Protein AF-A0A3C0UDW1-F1 (afdb_monomer_lite)

Radius of gyration: 14.08 Å; chains: 1; bounding box: 33×21×38 Å

Sequence (51 aa):
MEEALIRLRMSEHDAHYAGGLVNGSRMLDLFGDVATELLIRSDGDEGLFVA

Foldseek 3Di:
DDFFDDDDDDDLVQQDDPPSHHDPVVVVVVVLVRQQVVCCVPPVGSPPPDD

Structure (mmCIF, N/CA/C/O backbone):
data_AF-A0A3C0UDW1-F1
#
_entry.id   AF-A0A3C0UDW1-F1
#
loop_
_atom_site.group_PDB
_atom_site.id
_atom_site.type_symbol
_atom_site.label_atom_id
_atom_site.label_alt_id
_atom_site.label_comp_id
_atom_site.label_asym_id
_atom_site.label_entity_id
_atom_site.label_seq_id
_atom_site.pdbx_PDB_ins_code
_atom_site.Cartn_x
_atom_site.Cartn_y
_atom_site.Cartn_z
_atom_site.occupancy
_atom_site.B_iso_or_equiv
_atom_site.auth_seq_id
_atom_site.auth_comp_id
_atom_site.auth_asym_id
_atom_site.auth_atom_id
_atom_site.pdbx_PDB_model_num
ATOM 1 N N . MET A 1 1 ? -20.209 1.051 4.233 1.00 72.06 1 MET A N 1
ATOM 2 C CA . MET A 1 1 ? -18.861 0.463 4.132 1.00 72.06 1 MET A CA 1
ATOM 3 C C . MET A 1 1 ? -17.903 1.615 3.954 1.00 72.06 1 MET A C 1
ATOM 5 O O . MET A 1 1 ? -18.218 2.489 3.154 1.00 72.06 1 MET A O 1
ATOM 9 N N . GLU A 1 2 ? -16.836 1.670 4.741 1.00 88.81 2 GLU A N 1
ATOM 10 C CA . GLU A 1 2 ? -15.825 2.719 4.604 1.00 88.81 2 GLU A CA 1
ATOM 11 C C . GLU A 1 2 ? -14.878 2.399 3.449 1.00 88.81 2 GLU A C 1
ATOM 13 O O . GLU A 1 2 ? -14.578 1.238 3.180 1.00 88.81 2 GLU A O 1
ATOM 18 N N . GLU A 1 3 ? -14.451 3.442 2.745 1.00 93.88 3 GLU A N 1
ATOM 19 C CA . GLU A 1 3 ? -13.535 3.361 1.612 1.00 93.88 3 GLU A CA 1
ATOM 20 C C . GLU A 1 3 ? -12.289 4.196 1.926 1.00 93.88 3 GLU A C 1
ATOM 22 O O . GLU A 1 3 ? -12.392 5.342 2.381 1.00 93.88 3 GLU A O 1
ATOM 27 N N . ALA A 1 4 ? -11.114 3.620 1.678 1.00 96.38 4 ALA A N 1
ATOM 28 C CA . ALA A 1 4 ? -9.820 4.284 1.774 1.00 96.38 4 ALA A CA 1
ATOM 29 C C . ALA A 1 4 ? -9.142 4.251 0.399 1.00 96.38 4 ALA A C 1
ATOM 31 O O . ALA A 1 4 ? -9.179 3.236 -0.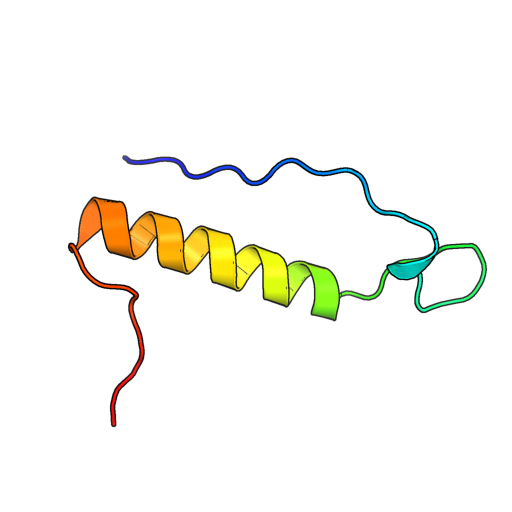300 1.00 96.38 4 ALA A O 1
ATOM 32 N N . LEU A 1 5 ? -8.553 5.378 -0.006 1.00 97.00 5 LEU A N 1
ATOM 33 C CA . LEU A 1 5 ? -7.952 5.546 -1.326 1.00 97.00 5 LEU A CA 1
ATOM 34 C C . LEU A 1 5 ? -6.625 6.286 -1.209 1.00 97.00 5 LEU A C 1
ATOM 36 O O . LEU A 1 5 ? -6.595 7.488 -0.945 1.00 97.00 5 LEU A O 1
ATOM 40 N N . ILE A 1 6 ? -5.544 5.594 -1.557 1.00 97.31 6 ILE A N 1
ATOM 41 C CA . ILE A 1 6 ? -4.250 6.222 -1.798 1.00 97.31 6 ILE A CA 1
ATOM 42 C C . ILE A 1 6 ? -4.087 6.448 -3.302 1.00 97.31 6 ILE A C 1
ATOM 44 O O . ILE A 1 6 ? -4.088 5.515 -4.107 1.00 97.31 6 ILE A O 1
ATOM 48 N N . ARG A 1 7 ? -3.933 7.715 -3.694 1.00 97.12 7 ARG A N 1
ATOM 49 C CA . ARG A 1 7 ? -3.635 8.119 -5.072 1.00 97.12 7 ARG A CA 1
ATOM 50 C C . ARG A 1 7 ? -2.354 8.939 -5.087 1.00 97.12 7 ARG A C 1
ATOM 52 O O . ARG A 1 7 ? -2.331 10.068 -4.608 1.00 97.12 7 ARG A O 1
ATOM 59 N N . LEU A 1 8 ? -1.316 8.392 -5.708 1.00 96.44 8 LEU A N 1
ATOM 60 C CA . LEU A 1 8 ? -0.045 9.077 -5.909 1.00 96.44 8 LEU A CA 1
ATOM 61 C C . LEU A 1 8 ? 0.514 8.828 -7.312 1.00 96.44 8 LEU A C 1
ATOM 63 O O . LEU A 1 8 ? 0.046 7.959 -8.048 1.00 96.44 8 LEU A O 1
ATOM 67 N N . ARG A 1 9 ? 1.540 9.599 -7.669 1.00 97.31 9 ARG A N 1
ATOM 68 C CA . ARG A 1 9 ? 2.335 9.398 -8.879 1.00 97.31 9 ARG A CA 1
ATOM 69 C C . ARG A 1 9 ? 3.615 8.650 -8.517 1.00 97.31 9 ARG A C 1
ATOM 71 O O . ARG A 1 9 ? 4.338 9.102 -7.637 1.00 97.31 9 ARG A O 1
ATOM 78 N N . MET A 1 10 ? 3.911 7.571 -9.240 1.00 97.06 10 MET A N 1
ATOM 79 C CA . MET A 1 10 ? 5.217 6.912 -9.163 1.00 97.06 10 MET A CA 1
ATOM 80 C C . MET A 1 10 ? 6.282 7.761 -9.860 1.00 97.06 10 MET A C 1
ATOM 82 O O . MET A 1 10 ? 6.042 8.347 -10.922 1.00 97.06 10 MET A O 1
ATOM 86 N N . SER A 1 11 ? 7.451 7.827 -9.243 1.00 96.00 11 SER A N 1
ATOM 87 C CA . SER A 1 11 ? 8.652 8.476 -9.752 1.00 96.00 11 SER A CA 1
ATOM 88 C C . SER A 1 11 ? 9.654 7.446 -10.282 1.00 96.00 11 SER A C 1
ATOM 90 O O . SER A 1 11 ? 9.521 6.250 -10.039 1.00 96.00 11 SER A O 1
ATOM 92 N N . GLU A 1 12 ? 10.705 7.920 -10.954 1.00 96.25 12 GLU A N 1
ATOM 93 C CA . G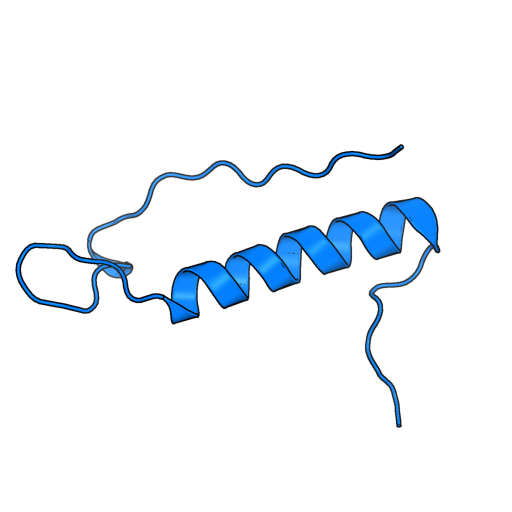LU A 1 12 ? 11.849 7.084 -11.360 1.00 96.25 12 GLU A CA 1
ATOM 94 C C . GLU A 1 12 ? 12.500 6.350 -10.174 1.00 96.25 12 GLU A C 1
ATOM 96 O O . GLU A 1 12 ? 13.034 5.263 -10.349 1.00 96.25 12 GLU A O 1
ATOM 101 N N . HIS A 1 13 ? 12.413 6.890 -8.951 1.00 96.12 13 HIS A N 1
ATOM 102 C CA . HIS A 1 13 ? 12.958 6.237 -7.753 1.00 96.12 13 HIS A CA 1
ATOM 103 C C . HIS A 1 13 ? 12.173 4.986 -7.342 1.00 96.12 13 HIS A C 1
ATOM 105 O O . HIS A 1 13 ? 12.689 4.159 -6.596 1.00 96.12 13 HIS A O 1
ATOM 111 N N . ASP A 1 14 ? 10.929 4.855 -7.803 1.00 96.62 14 ASP A N 1
ATOM 112 C CA . ASP A 1 14 ? 10.074 3.706 -7.512 1.00 96.62 14 ASP A CA 1
ATOM 113 C C . ASP A 1 14 ? 10.264 2.584 -8.551 1.00 96.62 14 ASP A C 1
ATOM 115 O O . ASP A 1 14 ? 9.844 1.446 -8.326 1.00 96.62 14 ASP A O 1
ATOM 119 N N . ALA A 1 15 ? 10.901 2.883 -9.692 1.00 97.44 15 ALA A N 1
ATOM 120 C CA . ALA A 1 15 ? 11.227 1.891 -10.705 1.00 97.44 15 ALA A CA 1
ATOM 121 C C . ALA A 1 15 ? 12.289 0.917 -10.181 1.00 97.44 15 ALA A C 1
ATOM 123 O O . ALA A 1 15 ? 13.301 1.311 -9.604 1.00 97.44 15 ALA A O 1
ATOM 124 N N . HIS A 1 16 ? 12.064 -0.375 -10.412 1.00 97.19 16 HIS A N 1
ATOM 125 C CA . HIS A 1 16 ? 12.936 -1.430 -9.900 1.00 97.19 16 HIS A CA 1
ATOM 126 C C . HIS A 1 16 ? 13.503 -2.318 -11.010 1.00 97.19 16 HIS A C 1
ATOM 128 O O . HIS A 1 16 ? 14.640 -2.778 -10.930 1.00 97.19 16 HIS A O 1
ATOM 134 N N . TYR A 1 17 ? 12.726 -2.546 -12.067 1.00 97.06 17 TYR A N 1
ATOM 135 C CA . TYR A 1 17 ? 13.138 -3.314 -13.233 1.00 97.06 17 TYR A CA 1
ATOM 136 C C . TYR A 1 17 ? 13.387 -2.406 -14.440 1.00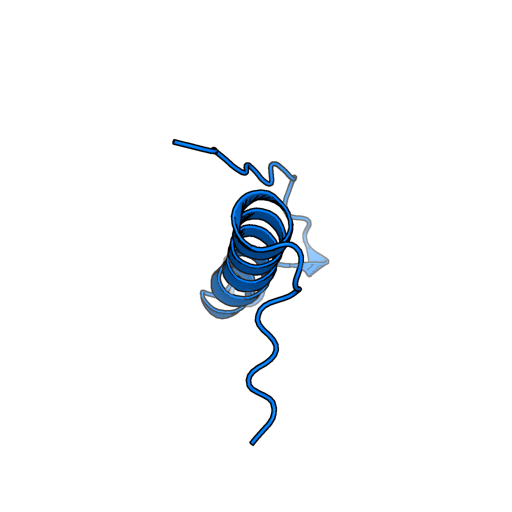 97.06 17 TYR A C 1
ATOM 138 O O . TYR A 1 17 ? 12.963 -1.248 -14.488 1.00 97.06 17 TYR A O 1
ATOM 146 N N . ALA A 1 18 ? 14.075 -2.960 -15.443 1.00 95.31 18 ALA A N 1
ATOM 147 C CA . ALA A 1 18 ? 14.359 -2.265 -16.692 1.00 95.31 18 ALA A CA 1
ATOM 148 C C . ALA A 1 18 ? 13.080 -1.713 -17.345 1.00 95.31 18 ALA A C 1
ATOM 150 O O . ALA A 1 18 ? 12.009 -2.315 -17.263 1.00 95.31 18 ALA A O 1
ATOM 151 N N . GLY A 1 19 ? 13.211 -0.566 -18.015 1.00 95.75 19 GLY A N 1
ATOM 152 C CA . GLY A 1 19 ? 12.086 0.094 -18.680 1.00 95.75 19 GLY A CA 1
ATOM 153 C C . GLY A 1 19 ? 11.131 0.831 -17.736 1.00 95.75 19 GLY A C 1
ATOM 154 O O . GLY A 1 19 ? 9.986 1.056 -18.111 1.00 95.75 19 GLY A O 1
ATOM 155 N N . GLY A 1 20 ? 11.575 1.199 -16.528 1.00 96.31 20 GLY A N 1
ATOM 156 C CA . GLY A 1 20 ? 10.765 1.979 -15.585 1.00 96.31 20 GLY A CA 1
ATOM 157 C C . GLY A 1 20 ? 9.703 1.155 -14.851 1.00 96.31 20 GLY A C 1
ATOM 158 O O . GLY A 1 20 ? 8.733 1.709 -14.336 1.00 96.31 20 GLY A O 1
ATOM 159 N N . LEU A 1 21 ? 9.846 -0.174 -14.824 1.00 97.38 21 LEU A N 1
ATOM 160 C CA . LEU A 1 21 ? 8.846 -1.060 -14.239 1.00 97.38 21 LEU A CA 1
ATOM 161 C C . LEU A 1 21 ? 9.010 -1.128 -12.714 1.00 97.38 21 LEU A C 1
ATOM 163 O O . LEU A 1 21 ? 10.034 -1.571 -12.188 1.00 97.38 21 LEU A O 1
ATOM 167 N N . VAL A 1 22 ? 7.968 -0.705 -12.006 1.00 97.75 22 VAL A N 1
ATOM 168 C CA . VAL A 1 22 ? 7.854 -0.807 -10.546 1.00 97.75 22 VAL A CA 1
ATOM 169 C C . VAL A 1 22 ? 7.626 -2.268 -10.158 1.00 97.75 22 VAL A C 1
ATOM 171 O O . VAL A 1 22 ? 6.911 -3.004 -10.842 1.00 97.75 22 VAL A O 1
ATOM 174 N N . ASN A 1 23 ? 8.250 -2.711 -9.069 1.00 9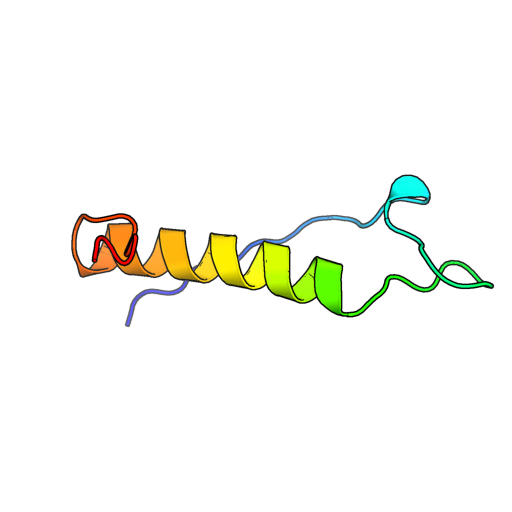6.94 23 ASN A N 1
ATOM 175 C CA . ASN A 1 23 ? 8.057 -4.067 -8.569 1.00 96.94 23 ASN A CA 1
ATOM 176 C C . ASN A 1 23 ? 6.729 -4.225 -7.808 1.00 96.94 23 ASN A C 1
ATOM 178 O O . ASN A 1 23 ? 6.120 -3.268 -7.336 1.00 96.94 23 ASN A O 1
ATOM 182 N N . GLY A 1 24 ? 6.278 -5.473 -7.664 1.00 96.44 24 GLY A N 1
ATOM 183 C CA . GLY A 1 24 ? 5.029 -5.771 -6.960 1.00 96.44 24 GLY A CA 1
ATOM 184 C C . GLY A 1 24 ? 5.079 -5.473 -5.459 1.00 96.44 24 GLY A C 1
ATOM 185 O O . GLY A 1 24 ? 4.051 -5.130 -4.884 1.00 96.44 24 GLY A O 1
ATOM 186 N N . SER A 1 25 ? 6.256 -5.548 -4.823 1.00 97.12 25 SER A N 1
ATOM 187 C CA . SER A 1 25 ? 6.383 -5.277 -3.385 1.00 97.12 25 SER A CA 1
ATOM 188 C C . SER A 1 25 ? 6.013 -3.839 -3.038 1.00 97.12 25 SER A C 1
ATOM 190 O O . SER A 1 25 ? 5.365 -3.626 -2.024 1.00 97.12 25 SER A O 1
ATOM 192 N N . ARG A 1 26 ? 6.298 -2.866 -3.916 1.00 96.81 26 ARG A N 1
ATOM 193 C CA . ARG A 1 26 ? 5.866 -1.483 -3.691 1.00 96.81 26 ARG A CA 1
ATOM 194 C C . ARG A 1 26 ? 4.342 -1.337 -3.622 1.00 96.81 26 ARG A C 1
ATOM 196 O O . ARG A 1 26 ? 3.837 -0.467 -2.921 1.00 96.81 26 ARG A O 1
ATOM 203 N N . MET A 1 27 ? 3.593 -2.185 -4.326 1.00 95.38 27 MET A N 1
ATOM 204 C CA . MET A 1 27 ? 2.130 -2.203 -4.209 1.00 95.38 27 MET A CA 1
ATOM 205 C C . MET A 1 27 ? 1.678 -2.821 -2.881 1.00 95.38 27 MET A C 1
ATOM 207 O O . MET A 1 27 ? 0.654 -2.406 -2.351 1.00 95.38 27 MET A O 1
ATOM 211 N N . LEU A 1 28 ? 2.438 -3.777 -2.331 1.00 96.44 28 LEU A N 1
ATOM 212 C CA . LEU A 1 28 ? 2.152 -4.366 -1.018 1.00 96.44 28 LEU A CA 1
ATOM 213 C C . LEU A 1 28 ? 2.342 -3.351 0.109 1.00 96.44 28 LEU A C 1
ATOM 215 O O . LEU A 1 28 ? 1.507 -3.313 1.006 1.00 96.44 28 LEU A O 1
ATOM 219 N N . ASP A 1 29 ? 3.367 -2.500 0.026 1.00 96.56 29 ASP A N 1
ATOM 220 C CA . ASP A 1 29 ? 3.570 -1.415 0.994 1.00 96.56 29 ASP A CA 1
ATOM 221 C C . ASP A 1 29 ? 2.340 -0.486 1.031 1.00 96.56 29 ASP A C 1
ATOM 223 O O . ASP A 1 29 ? 1.748 -0.264 2.084 1.00 96.56 29 ASP A O 1
ATOM 227 N N . LEU A 1 30 ? 1.873 -0.034 -0.142 1.00 97.62 30 LEU A N 1
ATOM 228 C CA . LEU A 1 30 ? 0.689 0.830 -0.261 1.00 97.62 30 LEU A CA 1
ATOM 229 C C . LEU A 1 30 ? -0.607 0.135 0.177 1.00 97.62 30 LEU A C 1
ATOM 231 O O . LEU A 1 30 ? -1.514 0.786 0.692 1.00 97.62 30 LEU A O 1
ATOM 235 N N . PHE A 1 31 ? -0.724 -1.178 -0.037 1.00 96.94 31 PHE A N 1
ATOM 236 C CA . PHE A 1 31 ? -1.850 -1.944 0.494 1.00 96.94 31 PHE A CA 1
ATOM 237 C C . PHE A 1 31 ? -1.820 -2.042 2.016 1.00 96.94 31 PHE A C 1
ATOM 239 O O . PHE A 1 31 ? -2.891 -2.007 2.618 1.00 96.94 31 PHE A O 1
ATOM 246 N N . GLY A 1 32 ? -0.635 -2.120 2.625 1.00 96.06 32 GLY A N 1
ATOM 247 C CA . GLY A 1 32 ? -0.474 -2.004 4.072 1.00 96.06 32 GLY A CA 1
ATOM 248 C C . GLY A 1 32 ? -1.051 -0.689 4.583 1.00 96.06 32 GLY A C 1
ATOM 249 O O . GLY A 1 32 ? -1.922 -0.708 5.444 1.00 96.06 32 GLY A O 1
ATOM 250 N N . ASP A 1 33 ? -0.668 0.432 3.972 1.00 97.25 33 ASP A N 1
ATOM 251 C CA . ASP A 1 33 ? -1.156 1.759 4.368 1.00 97.25 33 ASP A CA 1
ATOM 252 C C . ASP A 1 33 ? -2.685 1.898 4.224 1.00 97.25 33 ASP A C 1
ATOM 254 O O . ASP A 1 33 ? -3.354 2.409 5.124 1.00 97.25 33 ASP A O 1
ATOM 258 N N . VAL A 1 34 ? -3.263 1.402 3.119 1.00 97.69 34 VAL A N 1
ATOM 259 C CA . VAL A 1 34 ? -4.728 1.376 2.927 1.00 97.69 34 VAL A CA 1
ATOM 260 C C . VAL A 1 34 ? -5.411 0.517 3.993 1.00 97.69 34 VAL A C 1
ATOM 262 O O . VAL A 1 34 ? -6.459 0.907 4.506 1.00 97.69 34 VAL A O 1
ATOM 265 N N . ALA A 1 35 ? -4.849 -0.646 4.328 1.00 96.06 35 ALA A N 1
ATOM 266 C CA . ALA A 1 35 ? -5.405 -1.526 5.350 1.00 96.06 35 ALA A CA 1
ATOM 267 C C . ALA A 1 35 ? -5.355 -0.873 6.737 1.00 96.06 35 ALA A C 1
ATOM 269 O O . ALA A 1 35 ? -6.373 -0.861 7.425 1.00 96.06 35 ALA A O 1
ATOM 270 N N . THR A 1 36 ? -4.225 -0.267 7.107 1.00 96.38 36 THR A N 1
ATOM 271 C CA . THR A 1 36 ? -4.083 0.497 8.352 1.00 96.38 36 THR A CA 1
ATOM 272 C C . THR A 1 36 ? -5.125 1.609 8.431 1.00 96.38 36 THR A C 1
ATOM 274 O O . THR A 1 36 ? -5.809 1.741 9.441 1.00 96.38 36 THR A O 1
ATOM 277 N N . GLU A 1 37 ? -5.318 2.385 7.359 1.00 97.12 37 GLU A N 1
ATOM 278 C CA . GLU A 1 37 ? -6.336 3.440 7.342 1.00 97.12 37 GLU A CA 1
ATOM 279 C C . GLU A 1 37 ? -7.759 2.888 7.518 1.00 97.12 37 GLU A C 1
ATOM 281 O O . GLU A 1 37 ? -8.554 3.476 8.253 1.00 97.12 37 GLU A O 1
ATOM 286 N N . LEU A 1 38 ? -8.089 1.761 6.879 1.00 96.50 38 LEU A N 1
ATOM 287 C CA . LEU A 1 38 ? -9.391 1.117 7.063 1.00 96.50 38 LEU A CA 1
ATOM 288 C C . LEU A 1 38 ? -9.594 0.651 8.508 1.00 96.50 38 LEU A C 1
ATOM 290 O O . LEU A 1 38 ? -10.658 0.910 9.057 1.00 96.50 38 LEU A O 1
ATOM 294 N N . LEU A 1 39 ? -8.587 0.029 9.124 1.00 95.50 39 LEU A N 1
ATOM 295 C CA . LEU A 1 39 ? -8.670 -0.475 10.499 1.00 95.50 39 LEU A CA 1
ATOM 296 C C . LEU A 1 39 ? -8.752 0.658 11.526 1.00 95.50 39 LEU A C 1
ATOM 298 O O . LEU A 1 39 ? -9.541 0.579 12.464 1.00 95.50 39 LEU A O 1
ATOM 302 N N . ILE A 1 40 ? -8.046 1.770 11.307 1.00 95.44 40 ILE A N 1
ATOM 303 C CA . ILE A 1 40 ? -8.186 2.951 12.169 1.00 95.44 40 ILE A CA 1
ATOM 304 C C . ILE A 1 40 ? -9.622 3.478 12.112 1.00 95.44 40 ILE A C 1
ATOM 306 O O . ILE A 1 40 ? -10.196 3.823 13.145 1.00 95.44 40 ILE A O 1
ATOM 310 N N . ARG A 1 41 ? -10.208 3.570 10.912 1.00 95.88 41 ARG A N 1
ATOM 311 C CA . ARG A 1 41 ? -11.555 4.126 10.738 1.00 95.88 41 ARG A CA 1
ATOM 312 C C . ARG A 1 41 ? -12.643 3.182 11.263 1.00 95.88 41 ARG A C 1
ATOM 314 O O . ARG A 1 41 ? -13.577 3.657 11.908 1.00 95.88 41 ARG A O 1
ATOM 321 N N . SER A 1 42 ? -12.489 1.872 11.060 1.00 94.44 42 SER A N 1
ATOM 322 C CA . SER A 1 42 ? -13.485 0.882 11.475 1.00 94.44 42 SER A CA 1
ATOM 323 C C . SER A 1 42 ? -13.368 0.482 12.946 1.00 94.44 42 SER A C 1
ATOM 325 O O . SER A 1 42 ? -14.389 0.368 13.628 1.00 94.44 42 SER A O 1
ATOM 327 N N . ASP A 1 43 ? -12.141 0.292 13.435 1.00 93.38 43 ASP A N 1
ATOM 328 C CA . ASP A 1 43 ? -11.854 -0.387 14.704 1.00 93.38 43 ASP A CA 1
ATOM 329 C C . ASP A 1 43 ? -11.160 0.538 15.721 1.00 93.38 43 ASP A C 1
ATOM 331 O O . ASP A 1 43 ? -11.118 0.226 16.913 1.00 93.38 43 ASP A O 1
ATOM 335 N N . GLY A 1 44 ? -10.658 1.700 15.286 1.00 94.81 44 GLY A N 1
ATOM 336 C CA . GLY A 1 44 ? -9.959 2.660 16.144 1.00 94.81 44 GLY A CA 1
ATOM 337 C C . GLY A 1 44 ? -8.517 2.271 16.490 1.00 94.81 44 GLY A C 1
ATOM 338 O O . GLY A 1 44 ? -7.940 2.875 17.394 1.00 94.81 44 GLY A O 1
ATOM 339 N N . ASP A 1 45 ? -7.947 1.283 15.795 1.00 93.81 45 ASP A N 1
ATOM 340 C CA . ASP A 1 45 ? -6.590 0.760 15.989 1.00 93.81 45 ASP A CA 1
ATOM 341 C 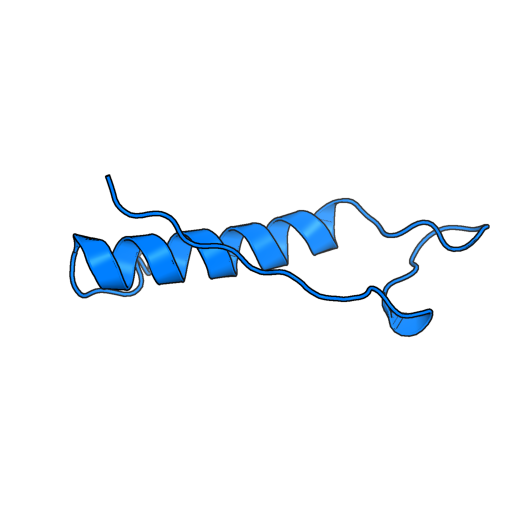C . ASP A 1 45 ? -5.879 0.542 14.642 1.00 93.81 45 ASP A C 1
ATOM 343 O O . ASP A 1 45 ? -6.515 0.406 13.600 1.00 93.81 45 ASP A O 1
ATOM 347 N N . GLU A 1 46 ? -4.548 0.505 14.655 1.00 95.38 46 GLU A N 1
ATOM 348 C CA . GLU A 1 46 ? -3.728 0.324 13.451 1.00 95.38 46 GLU A CA 1
ATOM 349 C C . GLU A 1 46 ? -3.701 -1.124 12.927 1.00 95.38 46 GLU A C 1
ATOM 351 O O . GLU A 1 46 ? -3.176 -1.374 11.843 1.00 95.38 46 GLU A O 1
ATOM 356 N N . GLY A 1 47 ? -4.243 -2.096 13.666 1.00 90.12 47 GLY A N 1
ATOM 357 C CA . GLY A 1 47 ? -4.224 -3.502 13.270 1.00 90.12 47 GLY A CA 1
ATOM 358 C C . GLY A 1 47 ? -2.848 -4.147 13.395 1.00 90.12 47 GLY A C 1
ATOM 359 O O . GLY A 1 47 ? -2.556 -5.138 12.720 1.00 90.12 47 GLY A O 1
ATOM 360 N N . LEU A 1 48 ? -1.978 -3.584 14.236 1.00 86.06 48 LEU A N 1
ATOM 361 C CA . LEU A 1 48 ? -0.666 -4.152 14.506 1.00 86.06 48 LEU A CA 1
ATOM 362 C C . LEU A 1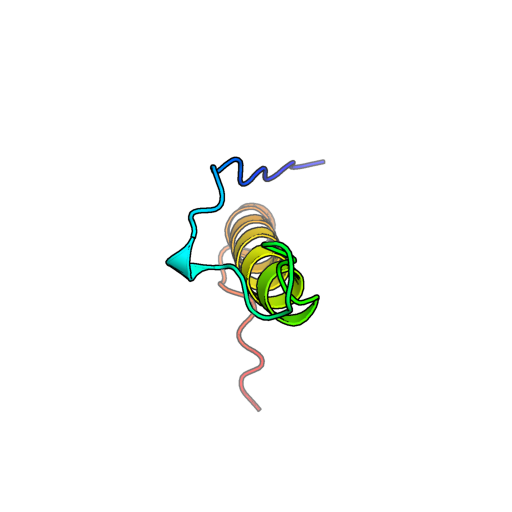 48 ? -0.869 -5.474 15.248 1.00 86.06 48 LEU A C 1
ATOM 364 O O . LEU A 1 48 ? -1.322 -5.493 16.390 1.00 86.06 48 LEU A O 1
ATOM 368 N N . PHE A 1 49 ? -0.545 -6.592 14.596 1.00 72.62 49 PHE A N 1
ATOM 369 C CA . PHE A 1 49 ? -0.580 -7.917 15.212 1.00 72.62 49 PHE A CA 1
ATOM 370 C C . PHE A 1 49 ? 0.482 -8.005 16.316 1.00 72.62 49 PHE A C 1
ATOM 372 O O . PHE A 1 49 ? 1.599 -8.476 16.094 1.00 72.62 49 PHE A O 1
ATOM 379 N N . VAL A 1 50 ? 0.146 -7.520 17.510 1.00 65.44 50 VAL A N 1
ATOM 380 C CA . VAL A 1 50 ? 0.953 -7.726 18.709 1.00 65.44 50 VAL A CA 1
ATOM 381 C C . VAL A 1 50 ? 0.755 -9.184 19.121 1.00 65.44 50 VAL A C 1
ATOM 383 O O . VAL A 1 50 ? -0.362 -9.591 19.444 1.00 65.44 50 VAL A O 1
ATOM 386 N N . ALA A 1 51 ? 1.819 -9.980 19.012 1.00 58.75 51 ALA A N 1
ATOM 387 C CA . ALA A 1 51 ? 1.854 -11.358 19.500 1.00 58.75 51 ALA A CA 1
ATOM 388 C C . ALA A 1 51 ? 1.847 -11.415 21.034 1.00 58.75 51 ALA A C 1
ATOM 390 O O . ALA A 1 51 ? 2.460 -10.518 21.660 1.00 58.75 51 ALA A O 1
#

pLDDT: mean 93.56, std 8.13, range [58.75, 97.75]

Secondary structure (DSSP, 8-state):
--------PPPGGGEEETTTEEPHHHHHHHHHHHHHHHHHHHHSS------